Protein AF-A0AAJ1Q4M9-F1 (afdb_monomer)

Solvent-accessible surface area (backbone atoms only — not comparable to full-atom values): 4948 Å² total; per-residue (Å²): 136,90,89,76,80,71,74,78,74,78,65,79,83,71,79,77,78,76,74,63,57,82,91,35,71,67,32,54,44,48,54,54,55,58,73,62,66,72,74,78,78,85,84,83,83,82,77,73,95,64,58,68,60,59,52,51,45,50,52,55,50,35,55,76,70,69,58,67,96,73,129

Foldseek 3Di:
DDPDDDPPVPDPVPCPVDDDDCPDPLVVLLVVLVVVVPDDDDDDDPPDPDDPSVVSSVVVVCVVVVNDPPD

Structure (mmCIF, N/CA/C/O backbone):
data_AF-A0AAJ1Q4M9-F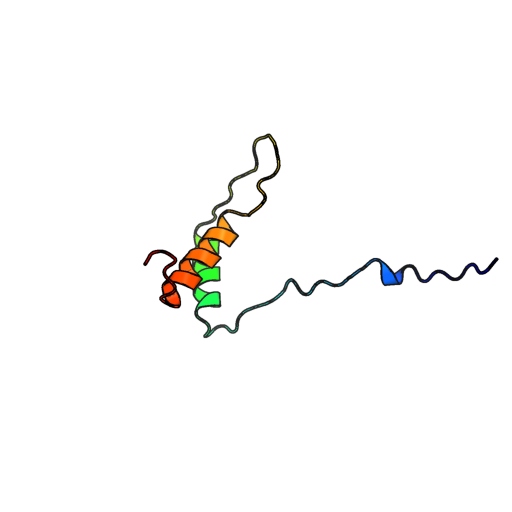1
#
_entry.id   AF-A0AAJ1Q4M9-F1
#
loop_
_atom_site.group_PDB
_atom_site.id
_atom_site.type_symbol
_atom_site.label_atom_id
_atom_site.label_alt_id
_atom_site.label_comp_id
_atom_site.label_asym_id
_atom_site.label_entity_id
_atom_site.label_seq_id
_atom_site.pdbx_PDB_ins_code
_atom_site.Cartn_x
_atom_site.Cartn_y
_atom_site.Cartn_z
_atom_site.occupancy
_atom_site.B_iso_or_equiv
_atom_site.auth_seq_id
_atom_site.auth_comp_id
_atom_site.auth_asym_id
_atom_site.auth_atom_id
_atom_site.pdbx_PDB_model_num
ATOM 1 N N . MET A 1 1 ? 38.259 -37.381 6.630 1.00 44.06 1 MET A N 1
ATOM 2 C CA . MET A 1 1 ? 37.423 -36.380 5.932 1.00 44.06 1 MET A CA 1
ATOM 3 C C . MET A 1 1 ? 35.968 -36.775 6.126 1.00 44.06 1 MET A C 1
ATOM 5 O O . MET A 1 1 ? 35.584 -37.829 5.641 1.00 44.06 1 MET A O 1
ATOM 9 N N . HIS A 1 2 ? 35.196 -36.011 6.905 1.00 44.84 2 HIS A N 1
ATOM 10 C CA . HIS A 1 2 ? 33.764 -36.264 7.101 1.00 44.84 2 HIS A CA 1
ATOM 11 C C . HIS A 1 2 ? 32.975 -35.657 5.934 1.00 44.84 2 HIS A C 1
ATOM 13 O O . HIS A 1 2 ? 32.978 -34.446 5.742 1.00 44.84 2 HIS A O 1
ATOM 19 N N . THR A 1 3 ? 32.325 -36.506 5.141 1.00 50.81 3 THR A N 1
ATOM 20 C CA . THR A 1 3 ? 31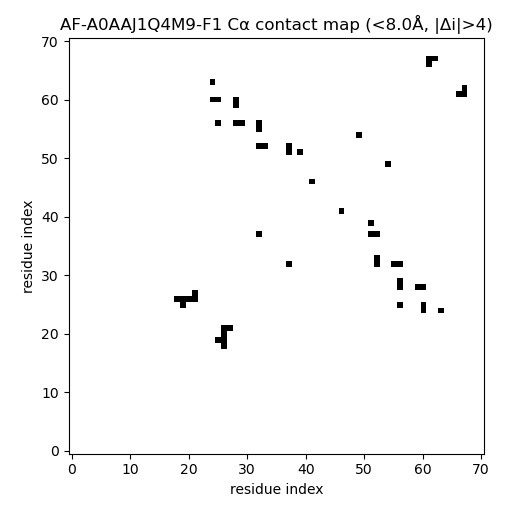.592 -36.165 3.908 1.00 50.81 3 THR A CA 1
ATOM 21 C C . THR A 1 3 ? 30.078 -36.204 4.121 1.00 50.81 3 THR A C 1
ATOM 23 O O . THR A 1 3 ? 29.359 -36.826 3.352 1.00 50.81 3 THR A O 1
ATOM 26 N N . HIS A 1 4 ? 29.577 -35.647 5.224 1.00 56.88 4 HIS A N 1
ATOM 27 C CA . HIS A 1 4 ? 28.142 -35.685 5.550 1.00 56.88 4 HIS A CA 1
ATOM 28 C C . HIS A 1 4 ? 27.622 -34.278 5.867 1.00 56.88 4 HIS A C 1
ATOM 30 O O . HIS A 1 4 ? 27.029 -34.027 6.913 1.00 56.88 4 HIS A O 1
ATOM 36 N N . TYR A 1 5 ? 27.868 -33.339 4.953 1.00 54.53 5 TYR A N 1
ATOM 37 C CA . TYR A 1 5 ? 27.194 -32.045 4.977 1.00 54.53 5 TYR A CA 1
ATOM 38 C C . TYR A 1 5 ? 25.760 -32.236 4.470 1.00 54.53 5 TYR A C 1
ATOM 40 O O . TYR A 1 5 ? 25.540 -32.503 3.291 1.00 54.53 5 TYR A O 1
ATOM 48 N N . ASN A 1 6 ? 24.780 -32.125 5.367 1.00 58.97 6 ASN A N 1
ATOM 49 C CA . ASN A 1 6 ? 23.364 -32.095 5.008 1.00 58.97 6 ASN A CA 1
ATOM 50 C C . ASN A 1 6 ? 23.053 -30.727 4.371 1.00 58.97 6 ASN A C 1
ATOM 52 O O . ASN A 1 6 ? 22.935 -29.724 5.071 1.00 58.97 6 ASN A O 1
ATOM 56 N N . LEU A 1 7 ? 22.910 -30.675 3.043 1.00 58.69 7 LEU A N 1
ATOM 57 C CA . LEU A 1 7 ? 22.578 -29.453 2.285 1.00 58.69 7 LEU A CA 1
ATOM 58 C C . LEU A 1 7 ? 21.179 -28.881 2.595 1.00 58.69 7 LEU A C 1
ATOM 60 O O . LEU A 1 7 ? 20.838 -27.796 2.131 1.00 58.69 7 LEU A O 1
ATOM 64 N N . ASN A 1 8 ? 20.389 -29.560 3.429 1.00 55.41 8 ASN A N 1
ATOM 65 C CA . ASN A 1 8 ? 19.054 -29.125 3.851 1.00 55.41 8 ASN A CA 1
ATOM 66 C C . ASN A 1 8 ? 19.058 -27.833 4.696 1.00 55.41 8 ASN A C 1
ATOM 68 O O . ASN A 1 8 ? 17.995 -27.296 4.982 1.00 55.41 8 ASN A O 1
ATOM 72 N N . GLN A 1 9 ? 20.229 -27.317 5.089 1.00 53.84 9 GLN A N 1
ATOM 73 C CA . GLN A 1 9 ? 20.381 -26.074 5.861 1.00 53.84 9 GLN A CA 1
ATOM 74 C C . GLN A 1 9 ? 20.463 -24.794 5.003 1.00 53.84 9 GLN A C 1
ATOM 76 O O . GLN A 1 9 ? 20.587 -23.707 5.562 1.00 53.84 9 GLN A O 1
ATOM 81 N N . LEU A 1 10 ? 20.405 -24.882 3.667 1.00 59.91 10 LEU A N 1
ATOM 82 C CA . LEU A 1 10 ? 20.480 -23.703 2.783 1.00 59.91 10 LEU A CA 1
ATOM 83 C C . LEU A 1 10 ? 19.129 -23.025 2.51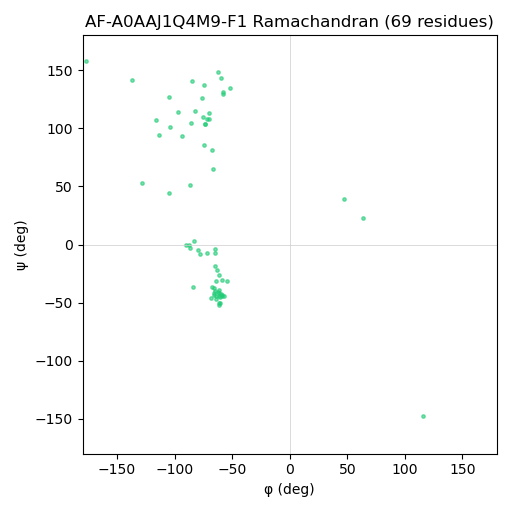2 1.00 59.91 10 LEU A C 1
ATOM 85 O O . LEU A 1 10 ? 19.086 -21.987 1.852 1.00 59.91 10 LEU A O 1
ATOM 89 N N . TYR A 1 11 ? 18.035 -23.577 3.029 1.00 50.62 11 TYR A N 1
ATOM 90 C CA . TYR A 1 11 ? 16.697 -23.034 2.840 1.00 50.62 11 TYR A CA 1
ATOM 91 C C . TYR A 1 11 ? 16.185 -22.556 4.193 1.00 50.62 11 TYR A C 1
ATOM 93 O O . TYR A 1 11 ? 15.653 -23.326 4.988 1.00 50.62 11 TYR A O 1
ATOM 101 N N . LEU A 1 12 ? 16.378 -21.268 4.474 1.00 56.84 12 LEU A N 1
ATOM 102 C CA . LEU A 1 12 ? 15.564 -20.611 5.481 1.00 56.84 12 LEU A CA 1
ATOM 103 C C . LEU A 1 12 ? 14.194 -20.422 4.829 1.00 56.84 12 LEU A C 1
ATOM 105 O O . LEU A 1 12 ? 14.047 -19.579 3.944 1.00 56.84 12 LEU A O 1
ATOM 109 N N . GLU A 1 13 ? 13.220 -21.248 5.205 1.00 50.38 13 GLU A N 1
ATOM 110 C CA . GLU A 1 13 ? 11.822 -21.048 4.830 1.00 50.38 13 GLU A CA 1
ATOM 111 C C . GLU A 1 13 ? 11.345 -19.782 5.543 1.00 50.38 13 GLU A C 1
ATOM 113 O O . GLU A 1 13 ? 10.811 -19.803 6.650 1.00 50.38 13 GLU A O 1
ATOM 118 N N . VAL A 1 14 ? 11.668 -18.629 4.960 1.00 54.53 14 VAL A N 1
ATOM 119 C CA . VAL A 1 14 ? 11.218 -17.364 5.504 1.00 54.53 14 VAL A CA 1
ATOM 120 C C . VAL A 1 14 ? 9.724 -17.323 5.245 1.00 54.53 14 VAL A C 1
ATOM 122 O O . VAL A 1 14 ? 9.276 -17.284 4.098 1.00 54.53 14 VAL A O 1
ATOM 125 N N . SER A 1 15 ? 8.954 -17.374 6.323 1.00 51.97 15 SER A N 1
ATOM 126 C CA . SER A 1 15 ? 7.503 -17.267 6.340 1.00 51.97 15 SER A CA 1
ATOM 127 C C . SER A 1 15 ? 7.059 -15.860 5.914 1.00 51.97 15 SER A C 1
ATOM 129 O O . SER A 1 15 ? 6.470 -15.101 6.674 1.00 51.97 15 SER A O 1
ATOM 131 N N . TYR A 1 16 ? 7.326 -15.491 4.660 1.00 53.69 16 TYR A N 1
ATOM 132 C CA . TYR A 1 16 ? 6.830 -14.262 4.041 1.00 53.69 16 TYR A CA 1
ATOM 133 C C . TYR A 1 16 ? 5.325 -14.331 3.744 1.00 53.69 16 TYR A C 1
ATOM 135 O O . TYR A 1 16 ? 4.723 -13.333 3.360 1.00 53.69 16 TYR A O 1
ATOM 143 N N . GLN A 1 17 ? 4.692 -15.492 3.933 1.00 57.47 17 GLN A N 1
ATOM 1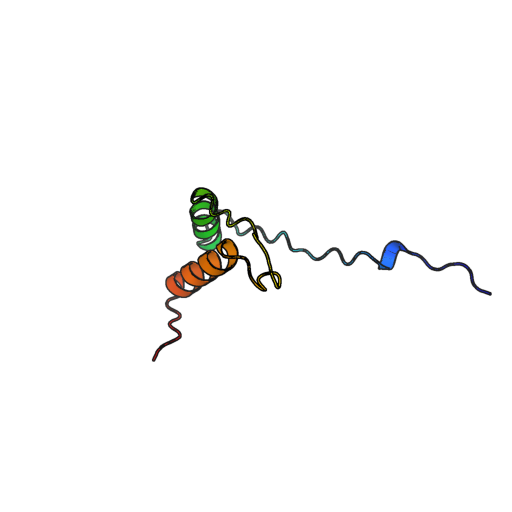44 C CA . GLN A 1 17 ? 3.264 -15.700 3.704 1.00 57.47 17 GLN A CA 1
ATOM 145 C C . GLN A 1 17 ? 2.433 -15.345 4.943 1.00 57.47 17 GLN A C 1
ATOM 147 O O . GLN A 1 17 ? 1.602 -16.129 5.398 1.00 57.47 17 GLN A O 1
ATOM 152 N N . TYR A 1 18 ? 2.643 -14.157 5.510 1.00 64.25 18 TYR A N 1
ATOM 153 C CA . TYR A 1 18 ? 1.676 -13.632 6.465 1.00 64.25 18 TYR A CA 1
ATOM 154 C C . TYR A 1 18 ? 0.401 -13.260 5.703 1.00 64.25 18 TYR A C 1
ATOM 156 O O . TYR A 1 18 ? 0.379 -12.286 4.949 1.00 64.25 18 TYR A O 1
ATOM 164 N N . ARG A 1 19 ? -0.661 -14.049 5.883 1.00 65.88 19 ARG A N 1
ATOM 165 C CA . ARG A 1 19 ? -2.003 -13.695 5.421 1.00 65.88 19 ARG A CA 1
ATOM 166 C C . ARG A 1 19 ? -2.769 -13.096 6.598 1.00 65.88 19 ARG A C 1
ATOM 168 O O . ARG A 1 19 ? -2.999 -13.811 7.573 1.00 65.88 19 ARG A O 1
ATOM 175 N N . PRO A 1 20 ? -3.125 -11.802 6.552 1.00 69.31 20 PRO A N 1
ATOM 176 C CA . PRO A 1 20 ? -3.970 -11.223 7.584 1.00 69.31 20 PRO A CA 1
ATOM 177 C C . PRO A 1 20 ? -5.332 -11.928 7.591 1.00 69.31 20 PRO A C 1
ATOM 179 O O . PRO A 1 20 ? -5.807 -12.377 6.549 1.00 69.31 20 PRO A O 1
ATOM 182 N N . GLN A 1 21 ? -5.949 -12.021 8.768 1.00 78.25 21 GLN A N 1
ATOM 183 C CA . GLN A 1 21 ? -7.317 -12.519 8.911 1.00 78.25 21 GLN A CA 1
ATOM 184 C C . GLN A 1 21 ? -8.278 -11.636 8.097 1.00 78.25 21 GLN A C 1
ATOM 186 O O . GLN A 1 21 ? -8.064 -10.426 8.025 1.00 78.25 21 GLN A O 1
ATOM 191 N N . GLU A 1 22 ? -9.311 -12.222 7.486 1.00 74.38 22 GLU A N 1
ATOM 192 C CA . GLU A 1 22 ? -10.195 -11.524 6.531 1.00 74.38 22 GLU A CA 1
ATOM 193 C C . GLU A 1 22 ? -10.898 -10.296 7.139 1.00 74.38 22 GLU A C 1
ATOM 195 O O . GLU A 1 22 ? -11.084 -9.290 6.460 1.00 74.38 22 GLU A O 1
ATOM 200 N N . ASP A 1 23 ? -11.176 -10.317 8.445 1.00 81.94 23 ASP A N 1
ATOM 201 C CA . ASP A 1 23 ? -11.775 -9.189 9.175 1.00 81.94 23 ASP A CA 1
ATOM 202 C C . ASP A 1 23 ? -10.775 -8.077 9.543 1.00 81.94 23 ASP A C 1
ATOM 204 O O . ASP A 1 23 ? -11.150 -7.041 10.097 1.00 81.94 23 ASP A O 1
ATOM 208 N N . HIS A 1 24 ? -9.481 -8.262 9.272 1.00 83.69 24 HIS A N 1
ATOM 209 C CA . HIS A 1 24 ? -8.454 -7.297 9.644 1.00 83.69 24 HIS A CA 1
ATOM 210 C C . HIS A 1 24 ? -8.313 -6.192 8.592 1.00 83.69 24 HIS A C 1
ATOM 212 O O . HIS A 1 24 ? -8.261 -6.445 7.391 1.00 83.69 24 HIS A O 1
ATOM 218 N N . ILE A 1 25 ? -8.114 -4.948 9.037 1.00 85.81 25 ILE A N 1
ATOM 219 C CA . ILE A 1 25 ? -7.947 -3.782 8.151 1.00 85.81 25 ILE A CA 1
ATOM 220 C C . ILE A 1 25 ? -6.823 -3.957 7.114 1.00 85.81 25 ILE A C 1
ATOM 222 O O . ILE A 1 25 ? -6.920 -3.476 5.988 1.00 85.81 25 ILE A O 1
ATOM 226 N N . SER A 1 26 ? -5.772 -4.706 7.461 1.00 86.00 26 SER A N 1
ATOM 227 C CA . SER A 1 26 ? -4.672 -5.036 6.545 1.00 86.00 26 SER A CA 1
ATOM 228 C C . SER A 1 26 ? -5.113 -5.882 5.351 1.00 86.00 26 SER A C 1
ATOM 230 O O . SER A 1 26 ? -4.517 -5.747 4.287 1.00 86.00 26 SER A O 1
ATOM 232 N N . TYR A 1 27 ? -6.131 -6.734 5.509 1.00 88.38 27 TYR A N 1
ATOM 233 C CA . TYR A 1 27 ? -6.683 -7.535 4.418 1.00 88.38 27 TYR A CA 1
ATOM 234 C C . TYR A 1 27 ? -7.398 -6.644 3.398 1.00 88.38 27 TYR A C 1
ATOM 236 O O . TYR A 1 27 ? -7.102 -6.709 2.206 1.00 88.38 27 TYR A O 1
ATOM 244 N N . TYR A 1 28 ? -8.232 -5.717 3.874 1.00 89.88 28 TYR A N 1
ATOM 245 C CA . TYR A 1 28 ? -8.894 -4.726 3.021 1.00 89.88 28 TYR A CA 1
ATOM 246 C C . TYR A 1 28 ? -7.896 -3.821 2.293 1.00 89.88 28 TYR A C 1
ATOM 248 O O . TYR A 1 28 ? -8.021 -3.605 1.090 1.00 89.88 28 TYR A O 1
ATOM 256 N N . ILE A 1 29 ? -6.865 -3.335 2.992 1.00 90.56 29 ILE A N 1
ATOM 257 C CA . ILE A 1 29 ? -5.795 -2.530 2.380 1.00 90.56 29 ILE A CA 1
ATOM 258 C C . ILE A 1 29 ? -5.054 -3.340 1.311 1.00 90.56 29 ILE A C 1
ATOM 260 O O . ILE A 1 29 ? -4.745 -2.813 0.244 1.00 90.56 29 ILE A O 1
ATOM 264 N N . HIS A 1 30 ? -4.771 -4.617 1.579 1.00 90.06 30 HIS A N 1
ATOM 265 C CA . HIS A 1 30 ? -4.116 -5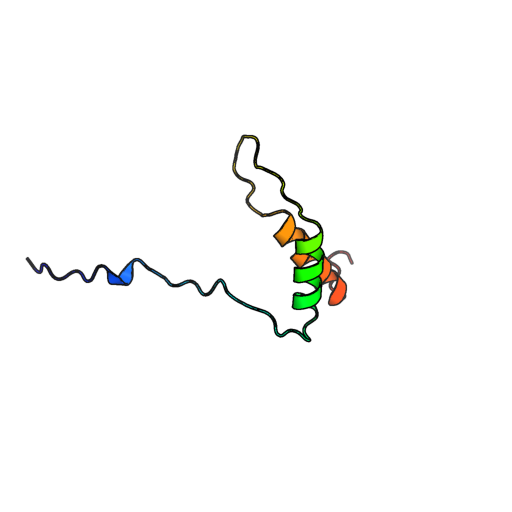.497 0.620 1.00 90.06 30 HIS A CA 1
ATOM 266 C C . HIS A 1 30 ? -4.955 -5.674 -0.649 1.00 90.06 30 HIS A C 1
ATOM 268 O O . HIS A 1 30 ? -4.442 -5.428 -1.737 1.00 90.06 30 HIS A O 1
ATOM 274 N N . GLN A 1 31 ? -6.234 -6.041 -0.508 1.00 90.06 31 GLN A N 1
ATOM 275 C CA . GLN A 1 31 ? -7.158 -6.189 -1.637 1.00 90.06 31 GLN A CA 1
ATOM 276 C C . GLN A 1 31 ? -7.312 -4.889 -2.429 1.00 90.06 31 GLN A C 1
ATOM 278 O O . GLN A 1 31 ? -7.268 -4.906 -3.656 1.00 90.06 31 GLN A O 1
ATOM 283 N N . PHE A 1 32 ? -7.444 -3.757 -1.734 1.00 91.12 32 PHE A N 1
ATOM 284 C CA . PHE A 1 32 ? -7.548 -2.450 -2.369 1.00 91.12 32 PHE A CA 1
ATOM 285 C C . PHE A 1 32 ? -6.303 -2.128 -3.199 1.00 91.12 32 PHE A C 1
ATOM 287 O O . PHE A 1 32 ? -6.424 -1.790 -4.372 1.00 91.12 32 PHE A O 1
ATOM 294 N N . VAL A 1 33 ? -5.103 -2.277 -2.632 1.00 90.44 33 VAL A N 1
ATOM 295 C CA . VAL A 1 33 ? -3.864 -1.968 -3.360 1.00 90.44 33 VAL A CA 1
ATOM 296 C C . VAL A 1 33 ? -3.622 -2.939 -4.515 1.00 90.44 33 VAL A C 1
ATOM 298 O O . VAL A 1 33 ? -3.164 -2.508 -5.571 1.00 90.44 33 VAL A O 1
ATOM 301 N N . ASP A 1 34 ? -3.956 -4.218 -4.350 1.00 88.56 34 ASP A N 1
ATOM 302 C CA . ASP A 1 34 ? -3.844 -5.198 -5.433 1.00 88.56 34 ASP A CA 1
ATOM 303 C C . ASP A 1 34 ? -4.811 -4.890 -6.584 1.00 88.56 34 ASP A C 1
ATOM 305 O O . ASP A 1 34 ? -4.425 -5.004 -7.744 1.00 88.56 34 ASP A O 1
ATOM 309 N N . SER A 1 35 ? -6.026 -4.412 -6.287 1.00 91.62 35 SER A N 1
ATOM 310 C CA . SER A 1 35 ? -7.006 -4.009 -7.311 1.00 91.62 35 SER A CA 1
ATOM 311 C C . SER A 1 35 ? -6.574 -2.806 -8.156 1.00 91.62 35 SER A C 1
ATOM 313 O O . SER A 1 35 ? -7.117 -2.589 -9.234 1.00 91.62 35 SER A O 1
ATOM 315 N N . LEU A 1 36 ? -5.597 -2.022 -7.685 1.00 89.44 36 LEU A N 1
ATOM 316 C CA . LEU A 1 36 ? -5.052 -0.895 -8.443 1.00 89.44 36 LEU A CA 1
ATOM 317 C C . LEU A 1 36 ? -4.070 -1.344 -9.538 1.00 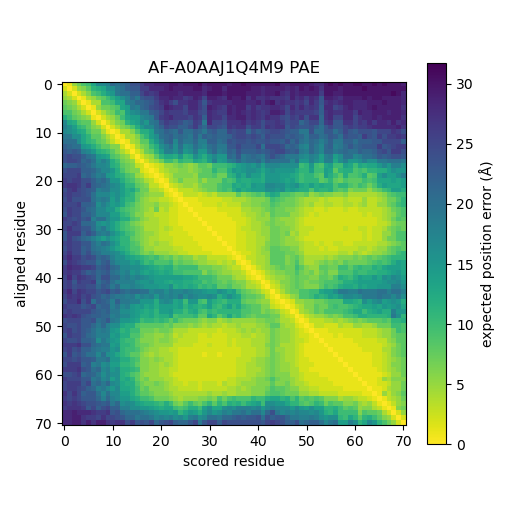89.44 36 LEU A C 1
ATOM 319 O O . LEU A 1 36 ? -3.635 -0.498 -10.316 1.00 89.44 36 LEU A O 1
ATOM 323 N N . GLU A 1 37 ? -3.691 -2.631 -9.570 1.00 85.62 37 GLU A N 1
ATOM 324 C CA . GLU A 1 37 ? -2.786 -3.227 -10.567 1.00 85.62 37 GLU A CA 1
ATOM 325 C C . GLU A 1 37 ? -1.517 -2.388 -10.797 1.00 85.62 37 GLU A C 1
ATOM 327 O O . GLU A 1 37 ? -1.038 -2.206 -11.920 1.00 85.62 37 GLU A O 1
ATOM 332 N N . ILE A 1 38 ? -0.963 -1.830 -9.711 1.00 79.56 38 ILE A N 1
ATOM 333 C CA . ILE A 1 38 ? 0.179 -0.919 -9.786 1.00 79.56 38 ILE A CA 1
ATOM 334 C C . ILE A 1 38 ? 1.444 -1.720 -10.088 1.00 79.56 38 ILE A C 1
ATOM 336 O O . ILE A 1 38 ? 2.217 -2.099 -9.206 1.00 79.56 38 ILE A O 1
ATOM 340 N N . HIS A 1 39 ? 1.663 -1.955 -11.372 1.00 74.12 39 HIS A N 1
ATOM 341 C CA . HIS A 1 39 ? 2.857 -2.581 -11.895 1.00 74.12 39 HIS A CA 1
ATOM 342 C C . HIS A 1 39 ? 3.728 -1.506 -12.523 1.00 74.12 39 HIS A C 1
ATOM 344 O O . HIS A 1 39 ? 3.499 -1.054 -13.642 1.00 74.12 39 HIS A O 1
ATOM 350 N N . TYR A 1 40 ? 4.753 -1.091 -11.783 1.00 72.5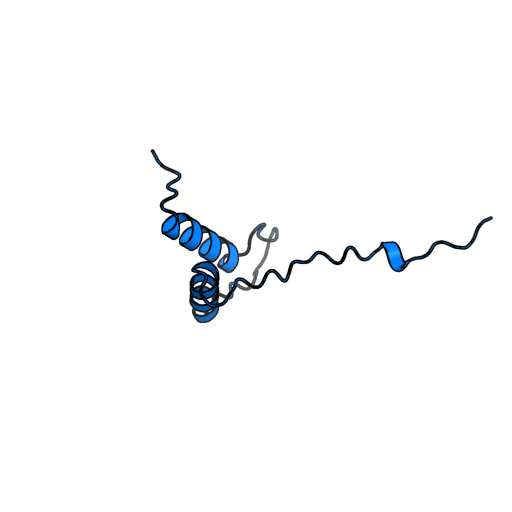6 40 TYR A N 1
ATOM 351 C CA . TYR A 1 40 ? 5.828 -0.282 -12.339 1.00 72.56 40 TYR A CA 1
ATOM 352 C C . TYR A 1 40 ? 6.953 -1.216 -12.777 1.00 72.56 40 TYR A C 1
ATOM 354 O O . TYR A 1 40 ? 7.793 -1.566 -11.940 1.00 72.56 40 TYR A O 1
ATOM 362 N N . PRO A 1 41 ? 6.984 -1.645 -14.059 1.00 70.75 41 PRO A N 1
ATOM 363 C CA . PRO A 1 41 ? 8.095 -2.427 -14.558 1.00 70.75 41 PRO A CA 1
ATOM 364 C C . PRO A 1 41 ? 9.366 -1.613 -14.363 1.00 70.75 41 PRO A C 1
ATOM 366 O O . PRO A 1 41 ? 9.443 -0.417 -14.654 1.00 70.75 41 PRO A O 1
ATOM 369 N N . TYR A 1 42 ? 10.362 -2.264 -13.792 1.00 67.00 42 TYR A N 1
ATOM 370 C CA . TYR A 1 42 ? 11.633 -1.634 -13.535 1.00 67.00 42 TYR A CA 1
ATOM 371 C C . TYR A 1 42 ? 12.376 -1.432 -14.864 1.00 67.00 42 TYR A C 1
ATOM 373 O O . TYR A 1 42 ? 12.821 -2.400 -15.471 1.00 67.00 42 TYR A O 1
ATOM 381 N N . LEU A 1 43 ? 12.474 -0.184 -15.335 1.00 67.75 43 LEU A N 1
ATOM 382 C CA . LEU A 1 43 ? 12.954 0.101 -16.693 1.00 67.75 43 LEU A CA 1
ATOM 383 C C . LEU A 1 43 ? 14.490 0.164 -16.816 1.00 67.75 43 LEU A C 1
ATOM 385 O O . LEU A 1 43 ? 14.993 -0.295 -17.834 1.00 67.75 43 LEU A O 1
ATOM 389 N N . PHE A 1 44 ? 15.247 0.686 -15.830 1.00 62.03 44 PHE A N 1
ATOM 390 C CA . PHE A 1 44 ? 16.731 0.654 -15.811 1.00 62.03 44 PHE A CA 1
ATOM 391 C C . PHE A 1 44 ? 17.345 1.253 -14.515 1.00 62.03 44 PHE A C 1
ATOM 393 O O . PHE A 1 44 ? 16.709 2.091 -13.878 1.00 62.03 44 PHE A O 1
ATOM 400 N N . GLY A 1 45 ? 18.599 0.899 -14.154 1.00 75.88 45 GLY A N 1
ATOM 401 C CA . GLY A 1 45 ? 19.405 1.552 -13.082 1.00 75.88 45 GLY A CA 1
ATOM 402 C C . GLY A 1 45 ? 19.759 0.675 -11.856 1.00 75.88 45 GLY A C 1
ATOM 403 O O . GLY A 1 45 ? 19.806 -0.551 -11.972 1.00 75.88 45 GLY A O 1
ATOM 404 N N . ARG A 1 46 ? 19.871 1.260 -10.646 1.00 72.44 46 ARG A N 1
ATOM 405 C CA . ARG A 1 46 ? 19.883 0.516 -9.358 1.00 72.44 46 ARG A CA 1
ATOM 406 C C . ARG A 1 46 ? 18.462 0.046 -8.981 1.00 72.44 46 ARG A C 1
ATOM 408 O O . ARG A 1 46 ? 17.591 0.911 -8.859 1.00 72.44 46 ARG A O 1
ATOM 415 N N . PRO A 1 47 ? 18.231 -1.260 -8.718 1.00 70.25 47 PRO A N 1
ATOM 416 C CA . PRO A 1 47 ? 16.911 -1.770 -8.349 1.00 70.25 47 PRO A CA 1
ATOM 417 C C . PRO A 1 47 ? 16.329 -0.962 -7.190 1.00 70.25 47 PRO A C 1
ATOM 419 O O . PRO A 1 47 ? 17.034 -0.646 -6.221 1.00 70.25 47 PRO A O 1
ATOM 422 N N . ARG A 1 48 ? 15.049 -0.584 -7.303 1.00 68.62 48 ARG A N 1
ATOM 423 C CA . ARG A 1 48 ? 14.363 0.130 -6.222 1.00 68.62 48 ARG A CA 1
ATOM 424 C C . ARG A 1 48 ? 14.432 -0.741 -4.969 1.00 68.62 48 ARG A C 1
ATOM 426 O O . ARG A 1 48 ? 14.099 -1.918 -5.016 1.00 68.62 48 ARG A O 1
ATOM 433 N N . LYS A 1 49 ? 14.868 -0.154 -3.850 1.00 71.62 49 LYS A N 1
ATOM 434 C CA . LYS A 1 49 ? 14.948 -0.867 -2.563 1.00 71.62 49 LYS A CA 1
ATOM 435 C C . LYS A 1 49 ? 13.578 -1.328 -2.054 1.00 71.62 49 LYS A C 1
ATOM 437 O O . LYS A 1 49 ? 13.529 -2.232 -1.232 1.00 71.62 49 LYS A O 1
ATOM 442 N N . TYR A 1 50 ? 12.499 -0.701 -2.523 1.00 74.62 50 TYR A N 1
ATOM 443 C CA . TYR A 1 50 ? 11.139 -0.949 -2.063 1.00 74.62 50 TYR A CA 1
ATOM 444 C C . TYR A 1 50 ? 10.172 -1.009 -3.244 1.00 74.62 50 TYR A C 1
ATOM 446 O O . TYR A 1 50 ? 10.288 -0.219 -4.187 1.00 74.62 50 TYR A O 1
ATOM 454 N N . ASP A 1 51 ? 9.211 -1.923 -3.155 1.00 81.12 51 ASP A N 1
ATOM 455 C CA . ASP A 1 51 ? 8.069 -1.988 -4.060 1.00 81.12 51 ASP A CA 1
ATOM 456 C C . ASP A 1 51 ? 7.074 -0.861 -3.731 1.00 81.12 51 ASP A C 1
ATOM 458 O O . ASP A 1 51 ? 6.788 -0.577 -2.565 1.00 81.12 51 ASP A O 1
ATOM 462 N N . PHE A 1 52 ? 6.548 -0.210 -4.767 1.00 82.94 52 PHE A N 1
ATOM 463 C CA . PHE A 1 52 ? 5.572 0.865 -4.624 1.00 82.94 52 PHE A CA 1
ATOM 464 C C . PHE A 1 52 ? 4.260 0.360 -4.016 1.00 82.94 52 PHE A C 1
ATOM 466 O O . PHE A 1 52 ? 3.704 1.020 -3.139 1.00 82.94 52 PHE A O 1
ATOM 473 N N . SER A 1 53 ? 3.811 -0.836 -4.416 1.00 86.62 53 SER A N 1
ATOM 474 C CA . SER A 1 53 ? 2.620 -1.475 -3.840 1.00 86.62 53 SER A CA 1
ATOM 475 C C . SER A 1 53 ? 2.786 -1.677 -2.329 1.00 86.62 53 SER A C 1
ATOM 477 O O . SER A 1 53 ? 1.918 -1.321 -1.531 1.00 86.62 53 SER A O 1
ATOM 479 N N . MET A 1 54 ? 3.962 -2.146 -1.907 1.00 85.88 54 MET A N 1
ATOM 480 C CA . MET A 1 54 ? 4.275 -2.359 -0.494 1.00 85.88 54 MET A CA 1
ATOM 481 C C . MET A 1 54 ? 4.330 -1.049 0.305 1.00 85.88 54 MET A C 1
ATOM 483 O O . MET A 1 54 ? 3.805 -0.988 1.418 1.00 85.88 54 MET A O 1
ATOM 487 N N . LEU A 1 55 ? 4.924 0.010 -0.258 1.00 88.62 55 LEU A N 1
ATOM 488 C CA . LEU A 1 55 ? 4.946 1.336 0.370 1.00 88.62 55 LEU A CA 1
ATOM 489 C C . LEU A 1 55 ? 3.534 1.903 0.551 1.00 88.62 55 LEU A C 1
ATOM 491 O O . LEU A 1 55 ? 3.232 2.455 1.609 1.00 88.62 55 LEU A O 1
ATOM 495 N N . LEU A 1 56 ? 2.660 1.731 -0.444 1.00 90.38 56 LEU A N 1
ATOM 496 C CA . LEU A 1 56 ? 1.273 2.182 -0.368 1.00 90.38 56 LEU A CA 1
ATOM 497 C C . LEU A 1 56 ? 0.487 1.417 0.706 1.00 90.38 56 LEU A C 1
ATOM 499 O O . LEU A 1 56 ? -0.208 2.040 1.511 1.00 90.38 56 LEU A O 1
ATOM 503 N N . LYS A 1 57 ? 0.654 0.088 0.782 1.00 91.38 57 LYS A N 1
ATOM 504 C CA . LYS A 1 57 ? 0.065 -0.746 1.847 1.00 91.38 57 LYS A CA 1
ATOM 505 C C . LYS A 1 57 ? 0.501 -0.259 3.237 1.00 91.38 57 LYS A C 1
ATOM 507 O O . LYS A 1 57 ? -0.337 -0.111 4.126 1.00 91.38 57 LYS A O 1
ATOM 512 N N . LEU A 1 58 ? 1.788 0.053 3.415 1.00 89.19 58 LEU A N 1
ATOM 513 C CA . LEU A 1 58 ? 2.334 0.597 4.667 1.00 89.19 58 LEU A CA 1
ATOM 514 C C . LEU A 1 58 ? 1.763 1.976 5.020 1.00 89.19 58 LEU A C 1
ATOM 516 O O . LEU A 1 58 ? 1.395 2.204 6.172 1.00 89.19 58 LEU A O 1
ATOM 520 N N . LEU A 1 59 ? 1.671 2.878 4.041 1.00 89.75 59 LEU A N 1
ATOM 521 C CA . LEU A 1 59 ? 1.137 4.227 4.232 1.00 89.75 59 LEU A CA 1
ATOM 522 C C . LEU A 1 59 ? -0.330 4.190 4.680 1.00 89.75 59 LEU A C 1
ATOM 524 O O . LEU A 1 59 ? -0.689 4.813 5.679 1.00 89.75 59 LEU A O 1
ATOM 528 N N . LEU A 1 60 ? -1.164 3.428 3.967 1.00 90.56 60 LEU A N 1
ATOM 529 C CA . LEU A 1 60 ? -2.582 3.262 4.292 1.00 90.56 60 LEU A CA 1
ATOM 530 C C . LEU A 1 60 ? -2.764 2.627 5.670 1.00 90.56 60 LEU A C 1
ATOM 532 O O . LEU A 1 60 ? -3.623 3.047 6.446 1.00 90.56 60 LEU A O 1
ATOM 536 N N . TYR A 1 61 ? -1.917 1.654 6.006 1.00 90.19 61 TYR A N 1
ATOM 537 C CA . TYR A 1 61 ? -1.943 1.029 7.319 1.00 90.19 61 TYR A CA 1
ATOM 538 C C . TYR A 1 61 ? -1.586 2.021 8.433 1.00 90.19 61 TYR A C 1
ATOM 540 O O . TYR A 1 61 ? -2.321 2.122 9.416 1.00 90.19 61 TYR A O 1
ATOM 548 N N . ALA A 1 62 ? -0.517 2.806 8.275 1.00 88.38 62 ALA A N 1
ATOM 549 C CA . ALA A 1 62 ? -0.138 3.837 9.242 1.00 88.38 62 ALA A CA 1
ATOM 550 C C . ALA A 1 62 ? -1.248 4.884 9.431 1.00 88.38 62 ALA A C 1
ATOM 552 O O . ALA A 1 62 ? -1.589 5.220 10.568 1.00 88.38 62 ALA A O 1
ATOM 553 N N . TYR A 1 63 ? -1.869 5.318 8.329 1.00 88.06 63 TYR A N 1
ATOM 554 C CA . TYR A 1 63 ? -3.008 6.235 8.353 1.00 88.06 63 TYR A CA 1
ATOM 555 C C . TYR A 1 63 ? -4.201 5.647 9.118 1.00 88.06 63 TYR A C 1
ATOM 557 O O . TYR A 1 63 ? -4.759 6.307 9.991 1.00 88.06 63 TYR A O 1
ATOM 565 N N . SER A 1 64 ? -4.537 4.375 8.877 1.00 87.25 64 SER A N 1
ATOM 566 C CA . SER A 1 64 ? -5.626 3.687 9.587 1.00 87.25 64 SER A CA 1
ATOM 567 C C . SER A 1 64 ? -5.405 3.581 11.101 1.00 87.25 64 SER A C 1
ATOM 569 O O . SER A 1 64 ? -6.357 3.514 11.874 1.00 87.25 64 SER A O 1
ATOM 571 N N . ARG A 1 65 ? -4.141 3.592 11.537 1.00 86.56 65 ARG A N 1
ATOM 572 C CA . ARG A 1 65 ? -3.745 3.552 12.951 1.00 86.56 65 ARG A CA 1
ATOM 573 C C . ARG A 1 65 ? -3.611 4.946 13.570 1.00 86.56 65 ARG A C 1
ATOM 575 O O . ARG A 1 65 ? -3.268 5.036 14.745 1.00 86.56 65 ARG A O 1
ATOM 582 N N . GLY A 1 66 ? -3.846 6.013 12.801 1.00 84.50 66 GLY A N 1
ATOM 583 C CA . GLY A 1 66 ? -3.653 7.394 13.247 1.00 84.50 66 GLY A CA 1
ATOM 584 C C . GLY A 1 66 ? -2.195 7.725 13.580 1.00 84.50 66 GLY A C 1
ATOM 585 O O . GLY A 1 66 ? -1.933 8.624 14.377 1.00 84.50 66 GLY A O 1
ATOM 586 N N . VAL A 1 67 ? -1.237 6.978 13.017 1.00 78.38 67 VAL A N 1
ATOM 587 C CA . VAL A 1 67 ? 0.193 7.230 13.214 1.00 78.38 67 VAL A CA 1
ATOM 588 C C . VAL A 1 67 ? 0.630 8.261 12.183 1.00 78.38 67 VAL A C 1
ATOM 590 O O . VAL A 1 67 ? 0.797 7.951 11.006 1.00 78.38 67 VAL A O 1
ATOM 593 N N . PHE A 1 68 ? 0.822 9.494 12.638 1.00 75.94 68 PHE A N 1
ATOM 594 C CA . PHE A 1 68 ? 1.321 10.590 11.817 1.00 75.94 68 PHE A CA 1
ATOM 595 C C . PHE A 1 68 ? 2.780 10.864 12.178 1.00 75.94 68 PHE A C 1
ATOM 597 O O . PHE A 1 68 ? 3.116 11.052 13.346 1.00 75.94 68 PHE A O 1
ATOM 604 N N . THR A 1 69 ? 3.663 10.874 11.178 1.00 69.50 69 THR A N 1
ATOM 605 C CA . THR A 1 69 ? 5.102 11.129 11.370 1.00 69.50 69 THR A CA 1
ATOM 606 C C . THR A 1 69 ? 5.446 12.620 11.430 1.00 69.50 69 THR A C 1
ATOM 608 O O . THR A 1 69 ? 6.617 12.969 11.536 1.00 69.50 69 THR A O 1
ATOM 611 N N . SER A 1 70 ? 4.449 13.502 11.373 1.00 62.25 70 SER A N 1
ATOM 612 C CA . SER A 1 70 ? 4.597 14.945 11.551 1.00 62.25 70 SER A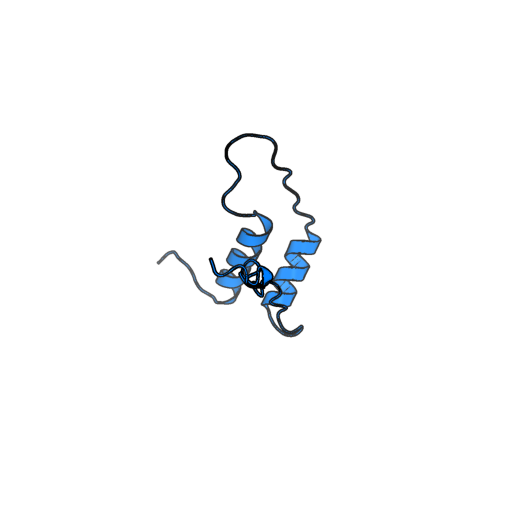 CA 1
ATOM 613 C C . SER A 1 70 ? 3.822 15.386 12.793 1.00 62.25 70 SER A C 1
ATOM 615 O O . SER A 1 70 ? 2.589 15.397 12.781 1.00 62.25 70 SER A O 1
ATOM 617 N N . ARG A 1 71 ? 4.554 15.720 13.857 1.00 54.03 71 ARG A N 1
ATOM 618 C CA . ARG A 1 71 ? 4.093 16.663 14.881 1.00 54.03 71 ARG A CA 1
ATOM 619 C C . ARG A 1 71 ? 4.530 18.061 14.482 1.00 54.03 71 ARG A C 1
ATOM 621 O O . ARG A 1 71 ? 5.650 18.163 13.934 1.00 54.03 71 ARG A O 1
#

Organism: NCBI:txid178214

Radius of gyration: 18.84 Å; Cα contacts (8 Å, |Δi|>4): 27; chains: 1; bounding box: 49×53×32 Å

pLDDT: mean 74.05, std 14.37, range [44.06, 91.62]

InterPro domains:
  IPR008490 Transposase InsH, N-terminal [PF05598] (17-71)

Secondary structure (DSSP, 8-state):
------GGGG-----------TTSHHHHHHHHHHHTT-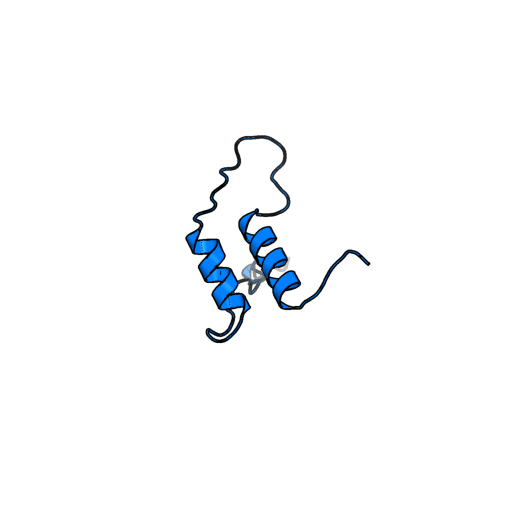-----SSSPPSS-HHHHHHHHHHHHHTT--S--

Sequence (71 aa):
MHTHYNLNQLYLEVSYQYRPQEDHISYYIHQFVDSLEIHYPYLFGRPRKYDFSMLLKLLLYAYSRGVFTSR

Mean predicted aligned error: 12.45 Å